Protein AF-A0A3C0BB76-F1 (afdb_monomer_lite)

Sequence (70 aa):
PNKLDELLHPVFDAEAIKKAKVVAKGLPASPGAASGQIVFFADHAEEWVAKGHQVILVRIETSPEDLKGM

Secondary structure (DSSP, 8-state):
-THHHHTTS----HHHHHHS---------S-S----EEESSHHHHHHHHHTT--EEE--SS--GGGGGT-

Radius of gyration: 14.24 Å; chains: 1; bounding box: 30×34×31 Å

Structure (mmCIF, N/CA/C/O backbone):
data_AF-A0A3C0BB76-F1
#
_entry.id   AF-A0A3C0BB76-F1
#
loop_
_atom_site.group_PDB
_atom_site.id
_atom_site.type_symbol
_atom_site.label_atom_id
_atom_site.label_alt_id
_atom_site.label_comp_id
_atom_site.label_asym_id
_atom_site.label_entity_id
_atom_site.label_seq_id
_atom_site.pdbx_PDB_ins_code
_atom_site.Cartn_x
_atom_site.Cartn_y
_atom_site.Cartn_z
_atom_site.occupancy
_atom_site.B_iso_or_equiv
_atom_site.auth_seq_id
_atom_site.auth_comp_id
_atom_site.auth_asym_id
_atom_site.auth_atom_id
_atom_site.pdbx_PDB_model_num
ATOM 1 N N . PRO A 1 1 ? -3.139 27.311 7.543 1.00 54.66 1 PRO A N 1
ATOM 2 C CA . PRO A 1 1 ? -2.649 26.858 6.215 1.00 54.66 1 PRO A CA 1
ATOM 3 C C . PRO A 1 1 ? -2.630 25.327 6.063 1.00 54.66 1 PRO A C 1
ATOM 5 O O . PRO A 1 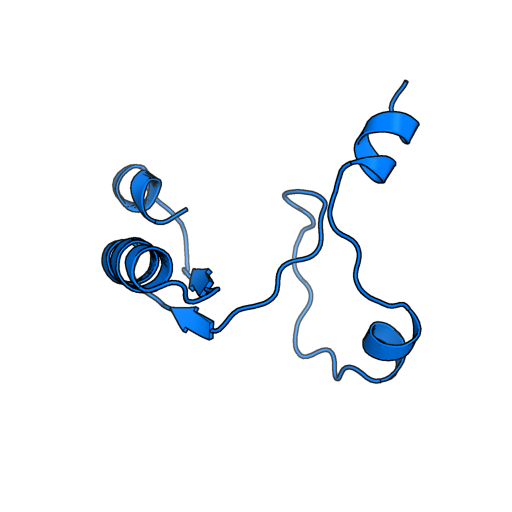1 ? -3.235 24.834 5.126 1.00 54.66 1 PRO A O 1
ATOM 8 N N . ASN A 1 2 ? -2.045 24.578 7.010 1.00 59.06 2 ASN A N 1
ATOM 9 C CA . ASN A 1 2 ? -1.855 23.115 6.888 1.00 59.06 2 ASN A CA 1
ATOM 10 C C . ASN A 1 2 ? -3.129 22.259 7.021 1.00 59.06 2 ASN A C 1
ATOM 12 O O . ASN A 1 2 ? -3.146 21.123 6.575 1.00 59.06 2 ASN A O 1
ATOM 16 N N . LYS A 1 3 ? -4.211 22.800 7.596 1.00 61.25 3 LYS A N 1
ATOM 17 C CA . LYS A 1 3 ? -5.483 22.068 7.750 1.00 61.25 3 LYS A CA 1
ATOM 18 C C . LYS A 1 3 ? -6.189 21.780 6.425 1.00 61.25 3 LYS A C 1
ATOM 20 O O . LYS A 1 3 ? -7.059 20.927 6.388 1.00 61.25 3 LYS A O 1
ATOM 25 N N . LEU A 1 4 ? -5.868 22.530 5.367 1.00 69.25 4 LEU A N 1
ATOM 26 C CA . LEU A 1 4 ? -6.480 22.310 4.060 1.00 69.25 4 LEU A CA 1
ATOM 27 C C . LEU A 1 4 ? -5.934 21.037 3.406 1.00 69.25 4 LEU A C 1
ATOM 29 O O . LEU A 1 4 ? -6.705 20.302 2.813 1.00 69.25 4 LEU A O 1
ATOM 33 N N . ASP A 1 5 ? -4.640 20.759 3.569 1.00 66.88 5 ASP A N 1
ATOM 34 C CA . ASP A 1 5 ? -3.970 19.585 2.997 1.00 66.88 5 ASP A CA 1
ATOM 35 C C . ASP A 1 5 ? -4.564 18.279 3.552 1.00 66.88 5 ASP A C 1
ATOM 37 O O . ASP A 1 5 ? -4.937 17.384 2.804 1.00 66.88 5 ASP A O 1
ATOM 41 N N . GLU A 1 6 ? -4.805 18.228 4.867 1.00 64.06 6 GLU A N 1
ATOM 42 C CA . GLU A 1 6 ? -5.452 17.088 5.538 1.00 64.06 6 GLU A CA 1
ATOM 43 C C . GLU A 1 6 ? -6.867 16.784 5.019 1.00 64.06 6 GLU A C 1
ATOM 45 O O . GLU A 1 6 ? -7.315 15.644 5.109 1.00 64.06 6 GLU A O 1
ATOM 50 N N . LEU A 1 7 ? -7.573 17.778 4.467 1.00 72.50 7 LEU A N 1
ATOM 51 C CA . LEU A 1 7 ? -8.918 17.601 3.906 1.00 72.50 7 LEU A CA 1
ATOM 52 C C . LEU A 1 7 ? -8.907 17.065 2.469 1.00 72.50 7 LEU A C 1
ATOM 54 O O . LEU A 1 7 ? -9.966 16.717 1.951 1.00 72.50 7 LEU A O 1
ATOM 58 N N . LEU A 1 8 ? -7.745 17.039 1.814 1.00 83.62 8 LEU A N 1
ATOM 59 C CA . LEU A 1 8 ? -7.611 16.653 0.409 1.00 83.62 8 LEU A CA 1
ATOM 60 C C . LEU A 1 8 ? -7.160 15.202 0.231 1.00 83.62 8 LEU A C 1
ATOM 62 O O . LEU A 1 8 ? -7.285 14.658 -0.866 1.00 83.62 8 LEU A O 1
ATOM 66 N N . HIS A 1 9 ? -6.668 14.563 1.294 1.00 84.38 9 HIS A N 1
ATOM 67 C CA . HIS A 1 9 ? -6.241 13.169 1.239 1.00 84.38 9 HIS A CA 1
ATOM 68 C C . HIS A 1 9 ? -7.410 12.212 1.481 1.00 84.38 9 HIS A C 1
ATOM 70 O O . HIS A 1 9 ? -8.271 12.485 2.322 1.00 84.38 9 HIS A O 1
ATOM 76 N N . PRO A 1 10 ? -7.435 11.053 0.802 1.00 88.62 10 PRO A N 1
ATOM 77 C CA . PRO A 1 10 ? -8.376 9.994 1.127 1.00 88.62 10 PRO A CA 1
ATOM 78 C C . PRO A 1 10 ? -8.254 9.595 2.600 1.00 88.62 10 PRO A C 1
ATOM 80 O O . PRO A 1 10 ? -7.147 9.473 3.133 1.00 88.62 10 PRO A O 1
ATOM 83 N N . VAL A 1 11 ? -9.392 9.338 3.241 1.00 92.25 11 VAL A N 1
ATOM 84 C CA . VAL A 1 11 ? -9.469 8.871 4.628 1.00 92.25 11 VAL A CA 1
ATOM 85 C C . VAL A 1 11 ? -10.219 7.549 4.693 1.00 92.25 11 VAL A C 1
ATOM 87 O O . VAL A 1 11 ? -11.191 7.333 3.970 1.00 92.25 11 VAL A O 1
ATOM 90 N N . PHE A 1 12 ? -9.770 6.651 5.566 1.00 93.56 12 PHE A N 1
ATOM 91 C CA . PHE A 1 12 ? -10.519 5.433 5.848 1.00 93.56 12 PHE A CA 1
ATOM 92 C C . PHE A 1 12 ? -11.761 5.736 6.685 1.00 93.56 12 PHE A C 1
ATOM 94 O O . PHE A 1 12 ? -11.774 6.651 7.510 1.00 93.56 12 PHE A O 1
ATOM 101 N N . ASP A 1 13 ? -12.778 4.894 6.522 1.00 94.31 13 ASP A N 1
ATOM 102 C CA . ASP A 1 13 ? -13.932 4.881 7.407 1.00 94.31 13 ASP A CA 1
ATOM 103 C C . ASP A 1 13 ? -13.516 4.552 8.856 1.00 94.31 13 ASP A C 1
ATOM 105 O O . ASP A 1 13 ? -12.753 3.615 9.119 1.00 94.31 13 ASP A O 1
ATOM 109 N N . ALA A 1 14 ? -14.027 5.329 9.812 1.00 93.75 14 ALA A N 1
ATOM 110 C CA . ALA A 1 14 ? -13.635 5.222 11.215 1.00 93.75 14 ALA A CA 1
ATOM 111 C C . ALA A 1 14 ? -14.069 3.892 11.857 1.00 93.75 14 ALA A C 1
ATOM 113 O O . ALA A 1 14 ? -13.368 3.371 12.727 1.00 93.75 14 ALA A O 1
ATOM 114 N N . GLU A 1 15 ? -15.202 3.323 11.438 1.00 95.62 15 GLU A N 1
ATOM 115 C CA . GLU A 1 15 ? -15.671 2.023 11.924 1.00 95.62 15 GLU A CA 1
ATOM 116 C C . GLU A 1 15 ? -14.854 0.877 11.318 1.00 95.62 15 GLU A C 1
ATOM 118 O O . GLU A 1 15 ? -14.539 -0.091 12.017 1.00 95.62 15 GLU A O 1
ATOM 123 N N . ALA A 1 16 ? -14.447 0.999 10.052 1.00 94.94 16 ALA A N 1
ATOM 124 C CA . ALA A 1 16 ? -13.533 0.057 9.415 1.00 94.94 16 ALA A CA 1
ATOM 125 C C . ALA A 1 16 ? -12.169 0.019 10.125 1.00 94.94 16 ALA A C 1
ATOM 127 O O . ALA A 1 16 ? -11.675 -1.071 10.420 1.00 94.94 16 ALA A O 1
ATOM 128 N N . ILE A 1 17 ? -11.599 1.179 10.485 1.00 93.38 17 ILE A N 1
ATOM 129 C CA . ILE A 1 17 ? -10.330 1.256 11.234 1.00 93.38 17 ILE A CA 1
ATOM 130 C C . ILE A 1 17 ? -10.430 0.519 12.574 1.00 93.38 17 ILE A C 1
ATOM 132 O O . ILE A 1 17 ? -9.541 -0.260 12.911 1.00 93.38 17 ILE A O 1
ATOM 136 N N . LYS A 1 18 ? -11.513 0.725 13.336 1.00 94.31 18 LYS A N 1
ATOM 137 C CA . LYS A 1 18 ? -11.702 0.073 14.647 1.00 94.31 18 LYS A CA 1
ATOM 138 C C . LYS A 1 18 ? -11.782 -1.453 14.548 1.00 94.31 18 LYS A C 1
ATOM 140 O O . LYS A 1 18 ? -11.396 -2.143 15.486 1.00 94.31 18 LYS A O 1
ATOM 145 N N . LYS A 1 19 ? -12.314 -1.975 13.439 1.00 96.00 19 LYS A N 1
ATOM 146 C CA . LYS A 1 19 ? -12.480 -3.418 13.194 1.00 96.00 19 LYS A CA 1
ATOM 147 C C . LYS A 1 19 ? -11.247 -4.063 12.561 1.00 96.00 19 LYS A C 1
ATOM 149 O O . LYS A 1 19 ? -11.106 -5.284 12.617 1.00 96.00 19 LYS A O 1
ATOM 154 N N . ALA A 1 20 ? -10.379 -3.274 11.935 1.00 94.81 20 ALA A N 1
ATOM 155 C CA . ALA A 1 20 ? -9.207 -3.777 11.242 1.00 94.81 20 ALA A CA 1
ATOM 156 C C . ALA A 1 20 ? -8.186 -4.372 12.223 1.00 94.81 20 ALA A C 1
ATOM 158 O O . ALA A 1 20 ? -7.867 -3.799 13.266 1.00 94.81 20 ALA A O 1
ATOM 159 N N . LYS A 1 21 ? -7.614 -5.523 11.858 1.00 97.12 21 LYS A N 1
ATOM 160 C CA . LYS A 1 21 ? -6.482 -6.101 12.582 1.00 97.12 21 LYS A CA 1
ATOM 161 C C . LYS A 1 21 ? -5.193 -5.444 12.098 1.00 97.12 21 LYS A C 1
ATOM 163 O O . LYS A 1 21 ? -4.744 -5.704 10.985 1.00 97.12 21 LYS A O 1
ATOM 168 N N . VAL A 1 22 ? -4.577 -4.631 12.948 1.00 96.31 22 VAL A N 1
ATOM 169 C CA . VAL A 1 22 ? -3.263 -4.041 12.663 1.00 96.31 22 VAL A CA 1
ATOM 170 C C . VAL A 1 22 ? -2.196 -5.136 12.712 1.00 96.31 22 VAL A C 1
ATOM 172 O O . VAL A 1 22 ? -2.082 -5.849 13.708 1.00 96.31 22 VAL A O 1
ATOM 175 N N . VAL A 1 23 ? -1.422 -5.273 11.634 1.00 97.19 23 VAL A N 1
ATOM 176 C CA . VAL A 1 23 ? -0.346 -6.278 11.517 1.00 97.19 23 VAL A CA 1
ATOM 177 C C . VAL A 1 23 ? 1.053 -5.675 11.642 1.00 97.19 23 VAL A C 1
ATOM 179 O O . VAL A 1 23 ? 1.983 -6.373 12.031 1.00 97.19 23 VAL A O 1
ATOM 182 N N . ALA A 1 24 ? 1.203 -4.384 11.338 1.00 96.75 24 ALA A N 1
ATOM 183 C CA . ALA A 1 24 ? 2.460 -3.650 11.408 1.00 96.75 24 ALA A CA 1
ATOM 184 C C . ALA A 1 24 ? 2.198 -2.140 11.541 1.00 96.75 24 ALA A C 1
ATOM 186 O O . ALA A 1 24 ? 1.092 -1.666 11.276 1.00 96.75 24 ALA A O 1
ATOM 187 N N . LYS A 1 25 ? 3.230 -1.382 11.929 1.00 96.62 25 LYS A N 1
ATOM 188 C CA . LYS A 1 25 ? 3.228 0.086 11.958 1.00 96.62 25 LYS A CA 1
ATOM 189 C C . LYS A 1 25 ? 4.580 0.602 11.467 1.00 96.62 25 LYS A C 1
ATOM 191 O O . LYS A 1 25 ? 5.609 0.181 11.986 1.00 96.62 25 LYS A O 1
ATOM 196 N N . GLY A 1 26 ? 4.560 1.501 10.485 1.00 95.94 26 GLY A N 1
ATOM 197 C CA . GLY A 1 26 ? 5.749 2.140 9.915 1.00 95.94 26 GLY A CA 1
ATOM 198 C C . GLY A 1 26 ? 5.835 3.636 10.223 1.00 95.94 26 GLY A C 1
ATOM 199 O O . GLY A 1 26 ? 5.073 4.164 11.038 1.00 95.94 26 GLY A O 1
ATOM 200 N N . LEU A 1 27 ? 6.764 4.315 9.547 1.00 97.12 27 LEU A N 1
ATOM 201 C CA . LEU A 1 27 ? 6.874 5.774 9.569 1.00 97.12 27 LEU A CA 1
ATOM 202 C C . LEU A 1 27 ? 5.818 6.406 8.640 1.00 97.12 27 LEU A C 1
ATOM 204 O O . LEU A 1 27 ? 5.599 5.889 7.543 1.00 97.12 27 LEU A O 1
ATOM 208 N N . PRO A 1 28 ? 5.179 7.523 9.033 1.00 94.69 28 PRO A N 1
ATOM 209 C CA . PRO A 1 28 ? 4.195 8.214 8.203 1.00 94.69 28 PRO A CA 1
ATOM 210 C C . PRO A 1 28 ? 4.894 9.070 7.133 1.00 94.69 28 PRO A C 1
ATOM 212 O O . PRO A 1 28 ? 4.990 10.285 7.271 1.00 94.69 28 PRO A O 1
ATOM 215 N N . ALA A 1 29 ? 5.431 8.431 6.089 1.00 94.44 29 ALA A N 1
ATOM 216 C CA . ALA A 1 29 ? 6.204 9.109 5.043 1.00 94.44 29 ALA A CA 1
ATOM 217 C C .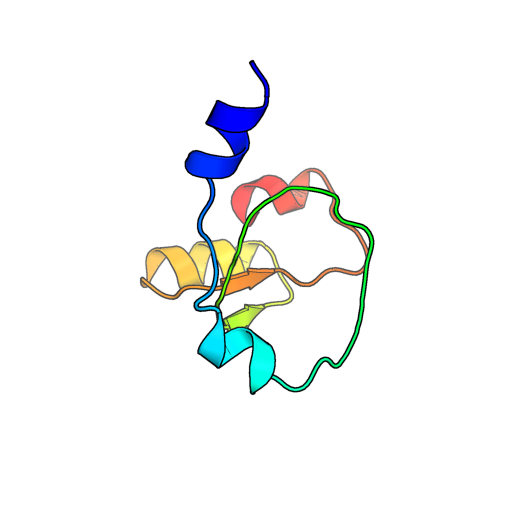 ALA A 1 29 ? 5.361 10.072 4.185 1.00 94.44 29 ALA A C 1
ATOM 219 O O . ALA A 1 29 ? 5.854 11.120 3.779 1.00 94.44 29 ALA A O 1
ATOM 220 N N . SER A 1 30 ? 4.093 9.729 3.937 1.00 91.38 30 SER A N 1
ATOM 221 C CA . SER A 1 30 ? 3.119 10.559 3.223 1.00 91.38 30 SER A CA 1
ATOM 222 C C . SER A 1 30 ? 1.732 10.386 3.859 1.00 91.38 30 SER A C 1
ATOM 224 O O . SER A 1 30 ? 1.406 9.265 4.269 1.00 91.38 30 SER A O 1
ATOM 226 N N . PRO A 1 31 ? 0.922 11.453 3.999 1.00 91.00 31 PRO A N 1
ATOM 227 C CA . PRO A 1 31 ? -0.448 11.346 4.491 1.00 91.00 31 PRO A CA 1
ATOM 228 C C . PRO A 1 31 ? -1.372 10.642 3.483 1.00 91.00 31 PRO A C 1
ATOM 230 O O . PRO A 1 31 ? -1.134 10.660 2.279 1.00 91.00 31 PRO A O 1
ATOM 233 N N . GLY A 1 32 ? -2.456 10.052 3.993 1.00 91.38 32 GLY A N 1
ATOM 234 C CA . GLY A 1 32 ? -3.535 9.471 3.191 1.00 91.38 32 GLY A CA 1
ATOM 235 C C . GLY A 1 32 ? -3.836 8.004 3.495 1.00 91.38 32 GLY A C 1
ATOM 236 O O . GLY A 1 32 ? -3.109 7.318 4.215 1.00 91.38 32 GLY A O 1
ATOM 237 N N . ALA A 1 33 ? -4.960 7.541 2.956 1.00 94.06 33 ALA A N 1
ATOM 238 C CA . ALA A 1 33 ? -5.439 6.170 3.048 1.00 94.06 33 ALA A CA 1
ATOM 239 C C . ALA A 1 33 ? -5.409 5.493 1.670 1.00 94.06 33 ALA A C 1
ATOM 241 O O . ALA A 1 33 ? -5.911 6.047 0.694 1.00 94.06 33 ALA A O 1
ATOM 242 N N . ALA A 1 34 ? -4.862 4.279 1.594 1.00 95.25 34 ALA A N 1
ATOM 243 C CA . ALA A 1 34 ? -4.798 3.497 0.361 1.00 95.25 34 ALA A CA 1
ATOM 244 C C . ALA A 1 34 ? -5.195 2.037 0.613 1.00 95.25 34 ALA A C 1
ATOM 246 O O . ALA A 1 34 ? -4.802 1.436 1.613 1.00 95.25 34 ALA A O 1
ATOM 247 N N . SER A 1 35 ? -5.955 1.455 -0.312 1.00 95.75 35 SER A N 1
ATOM 248 C CA . SER A 1 35 ? -6.344 0.043 -0.300 1.00 95.75 35 SER A CA 1
ATOM 249 C C . SER A 1 35 ? -6.15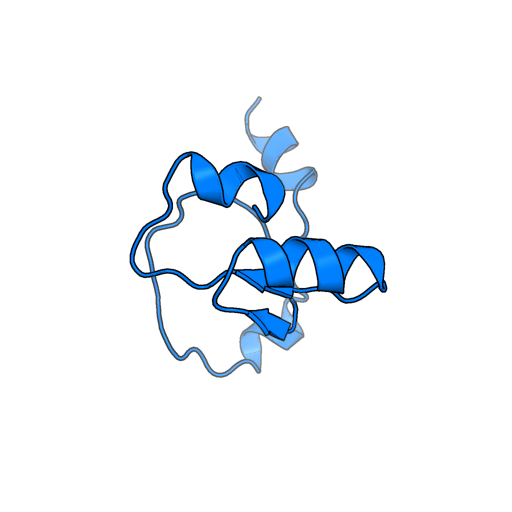9 -0.559 -1.685 1.00 95.75 35 SER A C 1
ATOM 251 O O . SER A 1 35 ? -6.485 0.082 -2.679 1.00 95.75 35 SER A O 1
ATOM 253 N N . GLY A 1 36 ? -5.686 -1.798 -1.750 1.00 96.62 36 GLY A N 1
ATOM 254 C CA . GLY A 1 36 ? -5.453 -2.489 -3.010 1.00 96.62 36 GLY A CA 1
ATOM 255 C C . GLY A 1 36 ? -4.826 -3.862 -2.802 1.00 96.62 36 GLY A C 1
ATOM 256 O O . GLY A 1 36 ? -4.545 -4.272 -1.674 1.00 96.62 36 GLY A O 1
ATOM 257 N N . GLN A 1 37 ? -4.614 -4.579 -3.899 1.00 97.94 37 GLN A N 1
ATOM 258 C CA . GLN A 1 37 ? -3.917 -5.861 -3.902 1.00 97.94 37 GLN A CA 1
ATOM 259 C C . GLN A 1 37 ? -2.405 -5.646 -3.783 1.00 97.94 37 GLN A C 1
ATOM 261 O O . GLN A 1 37 ? -1.845 -4.763 -4.427 1.00 97.94 37 GLN A O 1
ATOM 266 N N . ILE A 1 38 ? -1.734 -6.458 -2.966 1.00 97.94 38 ILE A N 1
ATOM 267 C CA . ILE A 1 38 ? -0.278 -6.376 -2.810 1.00 97.94 38 ILE A CA 1
ATOM 268 C C . ILE A 1 38 ? 0.401 -6.849 -4.098 1.00 97.94 38 ILE A C 1
ATOM 270 O O . ILE A 1 38 ? 0.135 -7.953 -4.573 1.00 97.94 38 ILE A O 1
ATOM 274 N N . VAL A 1 39 ? 1.324 -6.036 -4.607 1.00 97.94 39 VAL A N 1
ATOM 275 C CA . VAL A 1 39 ? 2.257 -6.389 -5.682 1.00 97.94 39 VAL A CA 1
ATOM 276 C C . VAL A 1 39 ? 3.683 -6.070 -5.238 1.00 97.94 39 VAL A C 1
ATOM 278 O O . VAL A 1 39 ? 3.903 -5.180 -4.420 1.00 97.94 39 VAL A O 1
ATOM 281 N N . PHE A 1 40 ? 4.665 -6.805 -5.760 1.00 97.50 40 PHE A N 1
ATOM 282 C CA . PHE A 1 40 ? 6.070 -6.689 -5.332 1.00 97.50 40 PHE A CA 1
ATOM 283 C C . PHE A 1 40 ? 7.003 -6.100 -6.402 1.00 97.50 40 PHE A C 1
ATOM 285 O O . PHE A 1 40 ? 8.190 -5.891 -6.146 1.00 97.50 40 PHE A O 1
ATOM 292 N N . PHE A 1 41 ? 6.472 -5.833 -7.597 1.00 96.88 41 PHE A N 1
ATOM 293 C CA . PHE A 1 41 ? 7.218 -5.335 -8.751 1.00 96.88 41 PHE A CA 1
ATOM 294 C C . PHE A 1 41 ? 6.483 -4.142 -9.361 1.00 96.88 41 PHE A C 1
ATOM 296 O O . PHE A 1 41 ? 5.264 -4.208 -9.535 1.00 96.88 41 PHE A O 1
ATOM 303 N N . ALA A 1 42 ? 7.218 -3.077 -9.685 1.00 97.38 42 ALA A N 1
ATOM 304 C CA . ALA A 1 42 ? 6.658 -1.848 -10.245 1.00 97.38 42 ALA A CA 1
ATOM 305 C C . ALA A 1 42 ? 5.951 -2.089 -11.591 1.00 97.38 42 ALA A C 1
ATOM 307 O O . ALA A 1 42 ? 4.826 -1.632 -11.772 1.00 97.38 42 ALA A O 1
ATOM 308 N N . ASP A 1 43 ? 6.533 -2.907 -12.473 1.00 96.94 43 ASP A N 1
ATOM 309 C CA . ASP A 1 43 ? 5.924 -3.258 -13.766 1.00 96.94 43 ASP A CA 1
ATOM 310 C C . ASP A 1 43 ? 4.554 -3.941 -13.599 1.00 96.94 43 ASP A C 1
ATOM 312 O O . ASP A 1 43 ? 3.617 -3.684 -14.356 1.00 96.94 43 ASP A O 1
ATOM 316 N N . HIS A 1 44 ? 4.396 -4.778 -12.564 1.00 96.88 44 HIS A N 1
ATOM 317 C CA . HIS A 1 44 ? 3.100 -5.384 -12.248 1.00 96.88 44 HIS A CA 1
ATOM 318 C C . HIS A 1 44 ? 2.109 -4.353 -11.708 1.00 96.88 44 HIS A C 1
ATOM 320 O O . HIS A 1 44 ? 0.920 -4.461 -11.994 1.00 96.88 44 HIS A O 1
ATOM 326 N N . ALA A 1 45 ? 2.573 -3.374 -10.925 1.00 97.62 45 ALA A N 1
ATOM 327 C CA . ALA A 1 45 ? 1.717 -2.301 -10.436 1.00 97.62 45 ALA A CA 1
ATOM 328 C C . ALA A 1 45 ? 1.129 -1.504 -11.613 1.00 97.62 45 ALA A C 1
ATOM 330 O O . ALA A 1 45 ? -0.089 -1.350 -11.685 1.00 97.62 45 ALA A O 1
ATOM 331 N N . GLU A 1 46 ? 1.967 -1.108 -12.578 1.00 97.06 46 GLU A N 1
ATOM 332 C CA . GLU A 1 46 ? 1.546 -0.410 -13.802 1.00 97.06 46 GLU A CA 1
ATOM 333 C C . GLU A 1 46 ? 0.551 -1.254 -14.621 1.00 97.06 46 GLU A C 1
ATOM 335 O O . GLU A 1 46 ? -0.537 -0.784 -14.968 1.00 97.06 46 GLU A O 1
ATOM 340 N N . GLU A 1 47 ? 0.869 -2.529 -14.872 1.00 97.56 47 GLU A N 1
ATOM 341 C CA . GLU A 1 47 ? 0.003 -3.437 -15.634 1.00 97.56 47 GLU A CA 1
ATOM 342 C C . GLU A 1 47 ? -1.370 -3.634 -14.969 1.00 97.56 47 GLU A C 1
ATOM 344 O O . GLU A 1 47 ? -2.406 -3.668 -15.639 1.00 97.56 47 GLU A O 1
ATOM 349 N N . TRP A 1 48 ? -1.402 -3.791 -13.646 1.00 97.75 48 TRP A N 1
ATOM 350 C CA . TRP A 1 48 ? -2.635 -4.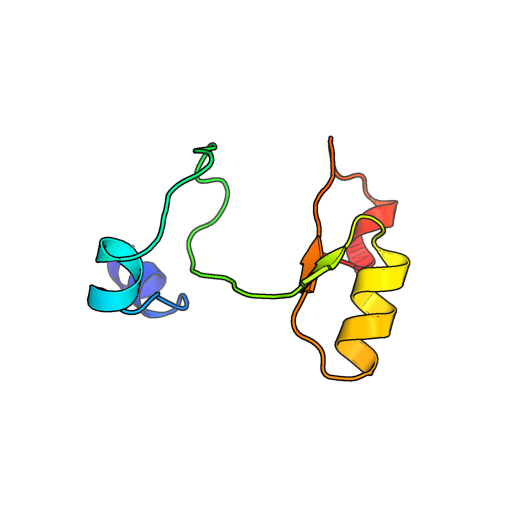056 -12.906 1.00 97.75 48 TRP A CA 1
ATOM 351 C C . TRP A 1 48 ? -3.511 -2.813 -12.801 1.00 97.75 48 TRP A C 1
ATOM 353 O O . TRP A 1 48 ? -4.729 -2.913 -12.973 1.00 97.75 48 TRP A O 1
ATOM 363 N N . VAL A 1 49 ? -2.902 -1.642 -12.606 1.00 97.06 49 VAL A N 1
ATOM 364 C CA . VAL A 1 49 ? -3.611 -0.359 -12.664 1.00 97.06 49 VAL A CA 1
ATOM 365 C C . VAL A 1 49 ? -4.202 -0.136 -14.057 1.00 97.06 49 VAL A C 1
ATOM 367 O O . VAL A 1 49 ? -5.369 0.241 -14.160 1.00 97.06 49 VAL A O 1
ATOM 370 N N . ALA A 1 50 ? -3.473 -0.464 -15.131 1.00 97.12 50 ALA A N 1
ATOM 371 C CA . ALA A 1 50 ? -3.988 -0.379 -16.503 1.00 97.12 50 ALA A CA 1
ATOM 372 C C . ALA A 1 50 ? -5.207 -1.291 -16.755 1.00 97.12 50 ALA A C 1
ATOM 374 O O . ALA A 1 50 ? -6.042 -0.998 -17.611 1.00 97.12 50 ALA A O 1
ATOM 375 N N . LYS A 1 51 ? -5.345 -2.376 -15.984 1.00 97.50 51 LYS A N 1
ATOM 376 C CA . LYS A 1 51 ? -6.511 -3.279 -15.992 1.00 97.50 51 LYS A CA 1
ATOM 377 C C . LYS A 1 51 ? -7.632 -2.845 -15.035 1.00 97.50 51 LYS A C 1
ATOM 379 O O . LYS A 1 51 ? -8.649 -3.528 -14.946 1.00 97.50 51 LYS A O 1
ATOM 384 N N . GLY A 1 52 ? -7.472 -1.722 -14.333 1.00 97.12 52 GLY A N 1
ATOM 385 C CA . GLY A 1 52 ? -8.463 -1.168 -13.407 1.00 97.12 52 GLY A CA 1
ATOM 386 C C . GLY A 1 52 ? -8.394 -1.720 -11.982 1.00 97.12 52 GLY A C 1
ATOM 387 O O . GLY A 1 52 ? -9.309 -1.481 -11.194 1.00 97.12 52 GLY A O 1
ATOM 388 N N . HIS A 1 53 ? -7.336 -2.453 -11.627 1.00 97.69 53 HIS A N 1
ATOM 389 C CA . HIS A 1 53 ? -7.126 -2.908 -10.254 1.00 97.69 53 HIS A CA 1
ATOM 390 C C . HIS A 1 53 ? -6.496 -1.805 -9.399 1.00 97.69 53 HIS A C 1
ATOM 392 O O . HIS A 1 53 ? -5.632 -1.058 -9.851 1.00 97.69 53 HIS A O 1
ATOM 398 N N . GLN A 1 54 ? -6.887 -1.742 -8.127 1.00 97.50 54 GLN A N 1
ATOM 399 C CA . GLN A 1 54 ? -6.164 -0.965 -7.122 1.00 97.50 54 GLN A CA 1
ATOM 400 C C . GLN A 1 54 ? -5.061 -1.833 -6.520 1.00 97.50 54 GLN A C 1
ATOM 402 O O . GLN A 1 54 ? -5.317 -2.980 -6.140 1.00 97.50 54 GLN A O 1
ATOM 407 N N . VAL A 1 55 ? -3.850 -1.292 -6.399 1.00 98.00 55 VAL A N 1
ATOM 408 C CA . VAL A 1 55 ? -2.670 -2.035 -5.938 1.00 98.00 55 VAL A CA 1
ATOM 409 C C . VAL A 1 55 ? -1.927 -1.303 -4.825 1.00 98.00 55 VAL A C 1
ATOM 411 O O . VAL A 1 55 ? -2.034 -0.089 -4.689 1.00 98.00 55 VAL A O 1
ATOM 414 N N . ILE A 1 56 ? -1.175 -2.060 -4.029 1.00 97.88 56 ILE A N 1
ATOM 415 C CA . ILE A 1 56 ? -0.210 -1.564 -3.047 1.00 97.88 56 ILE A CA 1
ATOM 416 C C . ILE A 1 56 ? 1.148 -2.170 -3.403 1.00 97.88 56 ILE A C 1
ATOM 418 O O . ILE A 1 56 ? 1.343 -3.380 -3.258 1.00 97.88 56 ILE A O 1
ATOM 422 N N . LEU A 1 57 ? 2.079 -1.338 -3.872 1.00 97.75 57 LEU A N 1
ATOM 423 C CA . LEU A 1 57 ? 3.449 -1.758 -4.152 1.00 97.75 57 LEU A CA 1
ATOM 424 C C . LEU A 1 57 ? 4.223 -1.917 -2.836 1.00 97.75 57 LEU A C 1
ATOM 426 O O . LEU A 1 57 ? 4.385 -0.965 -2.076 1.00 97.75 57 LEU A O 1
ATOM 430 N N . VAL A 1 58 ? 4.703 -3.130 -2.564 1.00 97.81 58 VAL A N 1
ATOM 431 C CA . VAL A 1 58 ? 5.485 -3.459 -1.366 1.00 97.81 58 VAL A CA 1
ATOM 432 C C . VAL A 1 58 ? 6.908 -3.813 -1.777 1.00 97.81 58 VAL A C 1
ATOM 434 O O . VAL A 1 58 ? 7.136 -4.769 -2.518 1.00 97.81 58 VAL A O 1
ATOM 437 N N . ARG A 1 59 ? 7.878 -3.045 -1.277 1.00 97.06 59 ARG A N 1
ATOM 438 C CA . ARG A 1 59 ? 9.310 -3.181 -1.576 1.00 97.06 59 ARG A CA 1
ATOM 439 C C . ARG A 1 59 ? 10.120 -3.093 -0.282 1.00 97.06 59 ARG A C 1
ATOM 441 O O . ARG A 1 59 ? 9.649 -2.523 0.699 1.00 97.06 59 ARG A O 1
ATOM 448 N N . ILE A 1 60 ? 11.329 -3.658 -0.280 1.00 97.38 60 ILE A N 1
ATOM 449 C CA . ILE A 1 60 ? 12.298 -3.436 0.811 1.00 97.38 60 ILE A CA 1
ATOM 450 C C . ILE A 1 60 ? 12.740 -1.967 0.7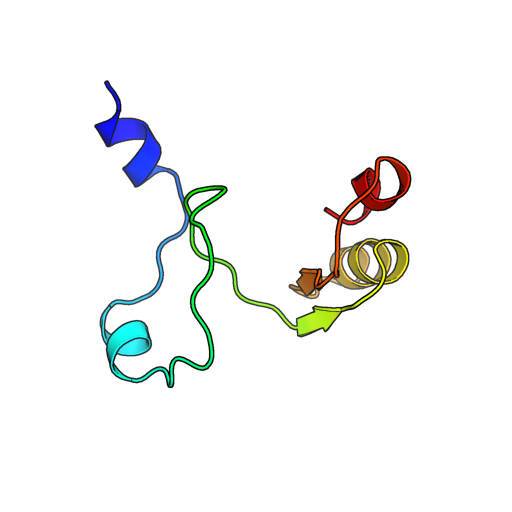92 1.00 97.38 60 ILE A C 1
ATOM 452 O O . ILE A 1 60 ? 12.742 -1.301 1.823 1.00 97.38 60 ILE A O 1
ATOM 456 N N . GLU A 1 61 ? 13.045 -1.471 -0.404 1.00 96.12 61 GLU A N 1
ATOM 457 C CA . GLU A 1 61 ? 13.334 -0.080 -0.731 1.00 96.12 61 GLU A CA 1
ATOM 458 C C . GLU A 1 61 ? 12.911 0.185 -2.183 1.00 96.12 61 GLU A C 1
ATOM 460 O O . GLU A 1 61 ? 12.833 -0.749 -2.986 1.00 96.12 61 GLU A O 1
ATOM 465 N N . THR A 1 62 ? 12.598 1.439 -2.504 1.00 95.75 62 THR A N 1
ATOM 466 C CA . THR A 1 62 ? 12.286 1.879 -3.872 1.00 95.75 62 THR A CA 1
ATOM 467 C C . THR A 1 62 ? 13.492 2.556 -4.503 1.00 95.75 62 THR A C 1
ATOM 469 O O . THR A 1 62 ? 14.225 3.277 -3.823 1.00 95.75 62 THR A O 1
ATOM 472 N N . SER A 1 63 ? 13.648 2.401 -5.810 1.00 95.75 63 SER A N 1
ATOM 473 C CA . SER A 1 63 ? 14.707 3.024 -6.611 1.00 95.75 63 SER A CA 1
ATOM 474 C C . SER A 1 63 ? 14.122 3.808 -7.800 1.00 95.75 63 SER A C 1
ATOM 476 O O . SER A 1 63 ? 12.924 3.710 -8.063 1.00 95.75 63 SER A O 1
ATOM 478 N N . PRO A 1 64 ? 14.904 4.649 -8.509 1.00 96.00 64 PRO A N 1
ATOM 479 C CA . PRO A 1 64 ? 14.384 5.471 -9.608 1.00 96.00 64 PRO A CA 1
ATOM 480 C C . PRO A 1 64 ? 13.666 4.690 -10.720 1.00 96.00 64 PRO A C 1
ATOM 482 O O . PRO A 1 64 ? 12.770 5.226 -11.367 1.00 96.00 64 PRO A O 1
ATOM 485 N N . GLU A 1 65 ? 14.033 3.431 -10.943 1.00 93.81 65 GLU A N 1
ATOM 486 C CA . GLU A 1 65 ? 13.367 2.528 -11.882 1.00 93.81 65 GLU A CA 1
ATOM 487 C C . GLU A 1 65 ? 11.939 2.142 -11.466 1.00 93.81 65 GLU A C 1
ATOM 489 O O . GLU A 1 65 ? 11.120 1.859 -12.337 1.00 93.81 65 GLU A O 1
ATOM 494 N N . ASP A 1 66 ? 11.606 2.204 -10.172 1.00 96.06 66 ASP A N 1
ATOM 495 C CA . ASP A 1 66 ? 10.265 1.891 -9.665 1.00 96.06 66 ASP A CA 1
ATOM 496 C C . ASP A 1 66 ? 9.249 3.022 -9.952 1.00 96.06 66 ASP A C 1
ATOM 498 O O . ASP A 1 66 ? 8.049 2.834 -9.756 1.00 96.06 66 ASP A O 1
ATOM 502 N N . LEU A 1 67 ? 9.696 4.182 -10.462 1.00 94.25 67 LEU A N 1
ATOM 503 C CA . LEU A 1 67 ? 8.893 5.409 -10.600 1.00 94.25 67 LEU A CA 1
ATOM 504 C C . LEU A 1 67 ? 7.590 5.228 -11.388 1.00 94.25 67 LEU A C 1
ATOM 506 O O . LEU A 1 67 ? 6.610 5.900 -11.096 1.00 94.25 67 LEU A O 1
ATOM 510 N N . LYS A 1 68 ? 7.570 4.355 -12.399 1.00 91.62 68 LYS A N 1
ATOM 511 C CA . LYS A 1 68 ? 6.360 4.126 -13.205 1.00 91.62 68 LYS A CA 1
ATOM 512 C C . LYS A 1 68 ? 5.265 3.365 -12.459 1.00 91.62 68 LYS A C 1
ATOM 514 O O . LYS A 1 68 ? 4.097 3.510 -12.801 1.00 91.62 68 LYS A O 1
ATOM 519 N N . GLY A 1 69 ? 5.647 2.536 -11.488 1.00 91.25 69 GLY A N 1
ATOM 520 C CA . GLY A 1 69 ? 4.724 1.714 -10.707 1.00 91.25 69 GLY A CA 1
ATOM 521 C C . GLY A 1 69 ? 4.348 2.304 -9.347 1.00 91.25 69 GLY A C 1
ATOM 522 O O . GLY A 1 69 ? 3.546 1.689 -8.643 1.00 91.25 69 GLY A O 1
ATOM 523 N N . MET A 1 70 ? 4.947 3.438 -8.964 1.00 93.50 70 MET A N 1
ATOM 524 C CA . MET A 1 70 ? 4.624 4.207 -7.754 1.00 93.50 70 MET A CA 1
ATOM 525 C C . MET A 1 70 ? 3.499 5.204 -8.022 1.00 93.50 70 MET A C 1
ATOM 527 O O . MET A 1 70 ? 2.601 5.290 -7.156 1.00 93.50 70 MET A O 1
#

Foldseek 3Di:
DVVVVLVPAEDDDPVCVVPDDDPDDDDCPDDHDFDFDEDAALVVLLVCVVVVGGYDHDYPDDDPV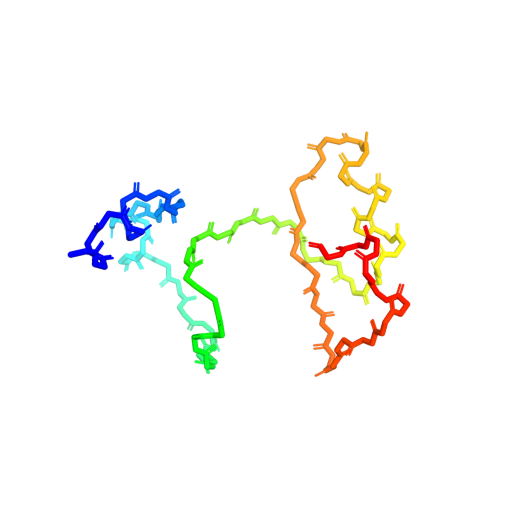SVNSD

pLDDT: mean 92.17, std 9.98, range [54.66, 98.0]